Protein AF-A0A529N8X2-F1 (afdb_monomer_lite)

Structure (mmCIF, N/CA/C/O backbone):
data_AF-A0A529N8X2-F1
#
_entry.id   AF-A0A529N8X2-F1
#
loop_
_atom_site.group_PDB
_atom_site.id
_atom_site.type_symbol
_atom_site.label_atom_id
_atom_site.label_alt_id
_atom_site.label_comp_id
_atom_site.label_asym_id
_atom_site.label_entity_id
_atom_site.label_seq_id
_atom_site.pdbx_PDB_ins_code
_atom_site.Cartn_x
_atom_site.Cartn_y
_atom_site.Cartn_z
_atom_site.occupancy
_atom_site.B_iso_or_equiv
_atom_site.auth_seq_id
_atom_site.auth_comp_id
_atom_site.auth_asym_id
_atom_site.auth_atom_id
_atom_site.pdbx_PDB_model_num
ATOM 1 N N . ILE A 1 1 ? -10.290 38.929 -10.653 1.00 50.91 1 ILE A N 1
ATOM 2 C CA . ILE A 1 1 ? -9.602 38.738 -11.961 1.00 50.91 1 ILE A CA 1
ATOM 3 C C . ILE A 1 1 ? -10.329 37.728 -12.884 1.00 50.91 1 ILE A C 1
ATOM 5 O O . ILE A 1 1 ? -10.121 37.755 -14.084 1.00 50.91 1 ILE A O 1
ATOM 9 N N . ARG A 1 2 ? -11.272 36.905 -12.386 1.00 50.19 2 ARG A N 1
ATOM 10 C CA . ARG A 1 2 ? -12.054 35.897 -13.149 1.00 50.19 2 ARG A CA 1
ATOM 11 C C . ARG A 1 2 ? -13.140 36.422 -14.122 1.00 50.19 2 ARG A C 1
ATOM 13 O O . ARG A 1 2 ? -14.007 35.656 -14.517 1.00 50.19 2 ARG A O 1
ATOM 20 N N . ALA A 1 3 ? -13.129 37.699 -14.506 1.00 54.66 3 ALA A N 1
ATOM 21 C CA . ALA A 1 3 ? -14.226 38.315 -15.269 1.00 54.66 3 ALA A CA 1
ATOM 22 C C . ALA A 1 3 ? -13.751 39.069 -16.523 1.00 54.66 3 ALA A C 1
ATOM 24 O O . ALA A 1 3 ? -14.227 40.167 -16.797 1.00 54.66 3 ALA A O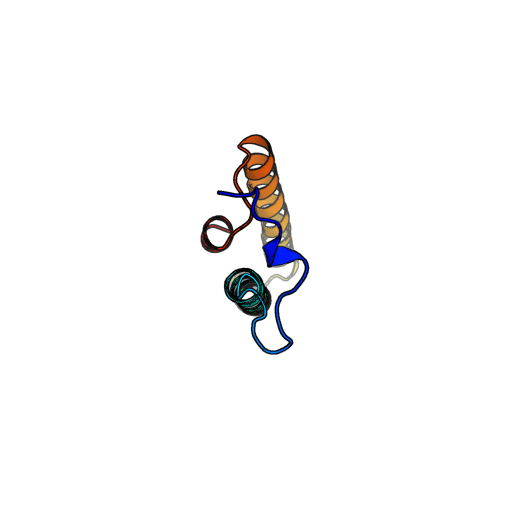 1
ATOM 25 N N . LEU A 1 4 ? -12.801 38.507 -17.280 1.00 55.00 4 LEU A N 1
ATOM 26 C CA . LEU A 1 4 ? -12.391 39.083 -18.562 1.00 55.00 4 LEU A CA 1
ATOM 27 C C . LEU A 1 4 ? -12.824 38.172 -19.730 1.00 55.00 4 LEU A C 1
ATOM 29 O O . LEU A 1 4 ? -12.413 37.012 -19.774 1.00 55.00 4 LEU A O 1
ATOM 33 N N . PRO A 1 5 ? -13.621 38.680 -20.693 1.00 54.47 5 PRO A N 1
ATOM 34 C CA . PRO A 1 5 ? -14.206 37.925 -21.814 1.00 54.47 5 PRO A CA 1
ATOM 35 C C . PRO A 1 5 ? -13.189 37.378 -22.840 1.00 54.47 5 PRO A C 1
ATOM 37 O O . PRO A 1 5 ? -13.582 36.771 -23.832 1.00 54.47 5 PRO A O 1
ATOM 40 N N . ILE A 1 6 ? -11.886 37.536 -22.585 1.00 47.78 6 ILE A N 1
ATOM 41 C CA . ILE A 1 6 ? -10.776 37.072 -23.432 1.00 47.78 6 ILE A CA 1
ATOM 42 C C . ILE A 1 6 ? -10.546 35.552 -23.345 1.00 47.78 6 ILE A C 1
ATOM 44 O O . ILE A 1 6 ? -10.000 34.969 -24.277 1.00 47.78 6 ILE A O 1
ATOM 48 N N . MET A 1 7 ? -11.044 34.863 -22.308 1.00 50.94 7 MET A N 1
ATOM 49 C CA . MET A 1 7 ? -10.979 33.390 -22.262 1.00 50.94 7 MET A CA 1
ATOM 50 C C . MET A 1 7 ? -11.931 32.685 -23.243 1.00 50.94 7 MET A C 1
ATOM 52 O O . MET A 1 7 ? -11.899 31.463 -23.359 1.00 50.94 7 MET A O 1
ATOM 56 N N . ARG A 1 8 ? -12.793 33.421 -23.958 1.00 51.88 8 ARG A N 1
ATOM 57 C CA . ARG A 1 8 ? -13.676 32.826 -24.974 1.00 51.88 8 ARG A CA 1
ATOM 58 C C . ARG A 1 8 ? -12.985 32.641 -26.328 1.00 51.88 8 ARG A C 1
ATOM 60 O O . ARG A 1 8 ? -13.515 31.950 -27.189 1.00 51.88 8 ARG A O 1
ATOM 67 N N . SER A 1 9 ? -11.800 33.224 -26.496 1.00 54.69 9 SER A N 1
ATOM 68 C CA . SER A 1 9 ? -10.990 33.135 -27.708 1.00 54.69 9 SER A CA 1
ATOM 69 C C . SER A 1 9 ? -9.509 33.031 -27.337 1.00 54.69 9 SER A C 1
ATOM 71 O O . SER A 1 9 ? -8.751 33.985 -27.512 1.00 54.69 9 SER A O 1
ATOM 73 N N . LEU A 1 10 ? -9.089 31.879 -26.802 1.00 50.97 10 LEU A N 1
ATOM 74 C CA . LEU A 1 10 ? -7.666 31.545 -26.777 1.00 50.97 10 LEU A CA 1
ATOM 75 C C . LEU A 1 10 ? -7.267 31.033 -28.175 1.00 50.97 10 LEU A C 1
ATOM 77 O O . LEU A 1 10 ? -7.856 30.056 -28.642 1.00 50.97 10 LEU A O 1
ATOM 81 N N . PRO A 1 11 ? -6.312 31.681 -28.871 1.00 55.09 11 PRO A N 1
ATOM 82 C CA . PRO A 1 11 ? -5.786 31.178 -30.134 1.00 55.09 11 PRO A CA 1
ATOM 83 C C . PRO A 1 11 ? -5.104 29.817 -29.926 1.00 55.09 11 PRO A C 1
ATOM 85 O O . PRO A 1 11 ? -4.573 29.541 -28.849 1.00 55.09 11 PRO A O 1
ATOM 88 N N . ALA A 1 12 ? -5.132 28.981 -30.971 1.00 49.97 12 ALA A N 1
ATOM 89 C CA . ALA A 1 12 ? -4.869 27.531 -31.001 1.00 49.97 12 ALA A CA 1
ATOM 90 C C . ALA A 1 12 ? -3.446 27.054 -30.611 1.00 49.97 12 ALA A C 1
ATOM 92 O O . ALA A 1 12 ? -2.997 26.004 -31.059 1.00 49.97 12 ALA A O 1
ATOM 93 N N . GLY A 1 13 ? -2.724 27.812 -29.788 1.00 53.34 13 GLY A N 1
ATOM 94 C CA . GLY A 1 13 ? -1.391 27.475 -29.290 1.00 53.34 13 GLY A CA 1
ATOM 95 C C . GLY A 1 13 ? -1.195 27.688 -27.790 1.00 53.34 13 GLY A C 1
ATOM 96 O O . GLY A 1 13 ? -0.130 27.354 -27.282 1.00 53.34 13 GLY A O 1
ATOM 97 N N . VAL A 1 14 ? -2.187 28.215 -27.061 1.00 52.84 14 VAL A N 1
ATOM 98 C CA . VAL A 1 14 ? -2.084 28.413 -25.606 1.00 52.84 14 VAL A CA 1
ATOM 99 C C . VAL A 1 14 ? -3.167 27.600 -24.914 1.00 52.84 14 VAL A C 1
ATOM 101 O O . VAL A 1 14 ? -4.264 28.073 -24.632 1.00 52.84 14 VAL A O 1
ATOM 104 N N . HIS A 1 15 ? -2.841 26.337 -24.658 1.00 49.56 15 HIS A N 1
ATOM 105 C CA . HIS A 1 15 ? -3.551 25.541 -23.672 1.00 49.56 15 HIS A CA 1
ATOM 106 C C . HIS A 1 15 ? -3.095 25.989 -22.286 1.00 49.56 15 HIS A C 1
ATOM 108 O O . HIS A 1 15 ? -1.901 25.999 -21.991 1.00 49.56 15 HIS A O 1
ATOM 114 N N . GLU A 1 16 ? -4.047 26.358 -21.435 1.00 50.50 16 GLU A N 1
ATOM 115 C CA . GLU A 1 16 ? -3.806 26.588 -20.016 1.00 50.50 16 GLU A CA 1
ATOM 116 C C . GLU A 1 16 ? -3.103 25.344 -19.443 1.00 50.50 16 GLU A C 1
ATOM 118 O O . GLU A 1 16 ? -3.667 24.248 -19.397 1.00 50.50 16 GLU A O 1
ATOM 123 N N . LEU A 1 17 ? -1.842 25.497 -19.035 1.00 51.41 17 LEU A N 1
ATOM 124 C CA . LEU A 1 17 ? -0.994 24.451 -18.452 1.00 51.41 17 LEU A CA 1
ATOM 125 C C . LEU A 1 17 ? -1.463 24.017 -17.046 1.00 51.41 17 LEU A C 1
ATOM 127 O O . LEU A 1 17 ? -0.687 23.469 -16.274 1.00 51.41 17 LEU A O 1
ATOM 131 N N . ALA A 1 18 ? -2.755 24.149 -16.732 1.00 50.81 18 ALA A N 1
ATOM 132 C CA . ALA A 1 18 ? -3.406 23.551 -15.563 1.00 50.81 18 ALA A CA 1
ATOM 133 C C . ALA A 1 18 ? -3.438 22.003 -15.612 1.00 50.81 18 ALA A C 1
ATOM 135 O O . ALA A 1 18 ? -4.017 21.351 -14.747 1.00 50.81 18 ALA A O 1
ATOM 136 N N . ARG A 1 19 ? -2.835 21.399 -16.646 1.00 55.34 19 ARG A N 1
ATOM 137 C CA . ARG A 1 19 ? -2.815 19.956 -16.909 1.00 55.34 19 ARG A CA 1
ATOM 138 C C . ARG A 1 19 ? -1.523 19.256 -16.464 1.00 55.34 19 ARG A C 1
ATOM 140 O O . ARG A 1 19 ? -1.511 18.033 -16.426 1.00 55.34 19 ARG A O 1
ATOM 147 N N . GLY A 1 20 ? -0.470 19.995 -16.101 1.00 58.81 20 GLY A N 1
ATOM 148 C CA . GLY A 1 20 ? 0.813 19.412 -15.679 1.00 58.81 20 GLY A CA 1
ATOM 149 C C . GLY A 1 20 ? 0.793 18.811 -14.269 1.00 58.81 20 GLY A C 1
ATOM 150 O O . GLY A 1 20 ? 1.212 17.671 -14.085 1.00 58.81 20 GLY A O 1
ATOM 151 N N . ASP A 1 21 ? 0.261 19.539 -13.284 1.00 64.56 21 ASP A N 1
ATOM 152 C CA . ASP A 1 21 ? 0.305 19.111 -11.876 1.00 64.56 21 ASP A CA 1
ATOM 153 C C . ASP A 1 2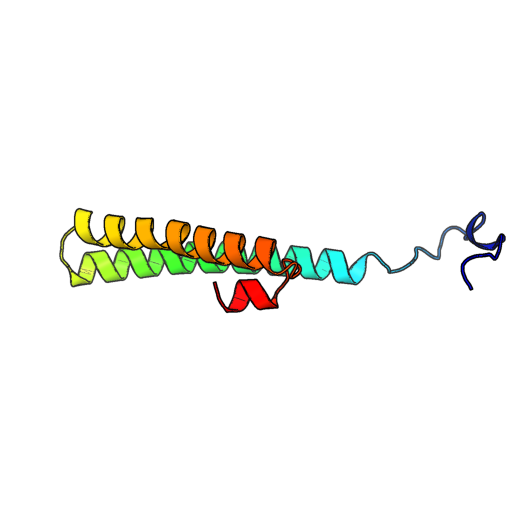1 ? -0.594 17.902 -11.595 1.00 64.56 21 ASP A C 1
ATOM 155 O O . ASP A 1 21 ? -0.181 16.960 -10.920 1.00 64.56 21 ASP A O 1
ATOM 159 N N . ALA A 1 22 ? -1.798 17.876 -12.174 1.00 69.62 22 ALA A N 1
ATOM 160 C CA . ALA A 1 22 ? -2.703 16.734 -12.054 1.00 69.62 22 ALA A CA 1
ATOM 161 C C . ALA A 1 22 ? -2.156 15.481 -12.766 1.00 69.62 22 ALA A C 1
ATOM 163 O O . ALA A 1 22 ? -2.255 14.379 -12.229 1.00 69.62 22 ALA A O 1
ATOM 164 N N . ALA A 1 23 ? -1.535 15.646 -13.941 1.00 71.50 23 ALA A N 1
ATOM 165 C CA . ALA A 1 23 ? -0.926 14.538 -14.678 1.00 71.50 23 ALA A CA 1
ATOM 166 C C . ALA A 1 23 ? 0.294 13.966 -13.942 1.00 71.50 23 ALA A C 1
ATOM 168 O O . ALA A 1 23 ? 0.397 12.753 -13.776 1.00 71.50 23 ALA A O 1
ATOM 169 N N . ARG A 1 24 ? 1.174 14.833 -13.423 1.00 76.19 24 ARG A N 1
ATOM 170 C CA . ARG A 1 24 ? 2.334 14.421 -12.619 1.00 76.19 24 ARG A CA 1
ATOM 171 C C . ARG A 1 24 ? 1.897 13.712 -11.339 1.00 76.19 24 ARG A C 1
ATOM 173 O O . ARG A 1 24 ? 2.478 12.699 -10.971 1.00 76.19 24 ARG A O 1
ATOM 180 N N . MET A 1 25 ? 0.850 14.201 -10.676 1.00 76.44 25 MET A N 1
ATOM 181 C CA . MET A 1 25 ? 0.281 13.540 -9.503 1.00 76.44 25 MET A CA 1
ATOM 182 C C . MET A 1 25 ? -0.227 12.131 -9.848 1.00 76.44 25 MET A C 1
ATOM 184 O O . MET A 1 25 ? 0.103 11.182 -9.142 1.00 76.44 25 MET A O 1
ATOM 188 N N . GLN A 1 26 ? -0.950 11.965 -10.958 1.00 80.94 26 GLN A N 1
ATOM 189 C CA . GLN A 1 26 ? -1.440 10.658 -11.413 1.00 80.94 26 GLN A CA 1
ATOM 190 C C . GLN A 1 26 ? -0.311 9.681 -11.789 1.00 80.94 26 GLN A C 1
ATOM 192 O O . GLN A 1 26 ? -0.393 8.488 -11.482 1.00 80.94 26 GLN A O 1
ATOM 197 N N . GLU A 1 27 ? 0.751 10.176 -12.418 1.00 84.25 27 GLU A N 1
ATOM 198 C CA . GLU A 1 27 ? 1.937 9.384 -12.753 1.00 84.25 27 GLU A CA 1
ATOM 199 C C . GLU A 1 27 ? 2.637 8.867 -11.486 1.00 84.25 27 GLU A C 1
ATOM 201 O O . GLU A 1 27 ? 2.926 7.674 -11.375 1.00 84.25 27 GLU A O 1
ATOM 206 N N . LEU A 1 28 ? 2.796 9.731 -10.477 1.00 85.94 28 LEU A N 1
ATOM 207 C CA . LEU A 1 28 ? 3.326 9.349 -9.167 1.00 85.94 28 LEU A CA 1
ATOM 208 C C . LEU A 1 28 ? 2.428 8.322 -8.468 1.00 85.94 28 LEU A C 1
ATOM 210 O O . LEU A 1 28 ? 2.934 7.296 -8.024 1.00 85.94 28 LEU A O 1
ATOM 214 N N . PHE A 1 29 ? 1.108 8.544 -8.409 1.00 84.38 29 PHE A N 1
ATOM 215 C CA . PHE A 1 29 ? 0.156 7.576 -7.839 1.00 84.38 29 PHE A CA 1
ATOM 216 C C . PHE A 1 29 ? 0.305 6.189 -8.469 1.00 84.38 29 PHE A C 1
ATOM 218 O O . PHE A 1 29 ? 0.309 5.184 -7.760 1.00 84.38 29 PHE A O 1
ATOM 225 N N . THR A 1 30 ? 0.458 6.137 -9.794 1.00 86.19 30 THR A N 1
ATOM 226 C CA . THR A 1 30 ? 0.631 4.878 -10.528 1.00 86.19 30 THR A CA 1
ATOM 227 C C . THR A 1 30 ? 1.957 4.202 -10.166 1.00 86.19 30 THR A C 1
ATOM 229 O O . THR A 1 30 ? 1.977 2.999 -9.911 1.00 86.19 30 THR A O 1
ATOM 232 N N . GLY A 1 31 ? 3.053 4.964 -10.073 1.00 88.88 31 GLY A N 1
ATOM 233 C CA . GLY A 1 31 ? 4.357 4.450 -9.635 1.00 88.88 31 GLY A CA 1
ATOM 234 C C . GLY A 1 31 ? 4.379 3.976 -8.176 1.00 88.88 31 GLY A C 1
ATOM 235 O O . GLY A 1 31 ? 4.989 2.957 -7.859 1.00 88.88 31 GLY A O 1
ATOM 236 N N . PHE A 1 32 ? 3.675 4.662 -7.276 1.00 87.94 32 PHE A N 1
ATOM 237 C CA . PHE A 1 32 ? 3.525 4.211 -5.891 1.00 87.94 32 PHE A CA 1
ATOM 238 C C . PHE A 1 32 ? 2.672 2.946 -5.797 1.00 87.94 32 PHE A C 1
ATOM 240 O O . PHE A 1 32 ? 3.028 2.036 -5.055 1.00 87.94 32 PHE A O 1
ATOM 247 N N . ALA A 1 33 ? 1.591 2.839 -6.573 1.00 87.31 33 ALA A N 1
ATOM 248 C CA . ALA A 1 33 ? 0.756 1.640 -6.586 1.00 87.31 33 ALA A CA 1
ATOM 249 C C . ALA A 1 33 ? 1.550 0.393 -7.016 1.00 87.31 33 ALA A C 1
ATOM 251 O O . ALA A 1 33 ? 1.427 -0.665 -6.394 1.00 87.31 33 ALA A O 1
ATOM 252 N N . THR A 1 34 ? 2.407 0.516 -8.035 1.00 92.44 34 THR A N 1
ATOM 253 C CA . THR A 1 34 ? 3.284 -0.587 -8.460 1.00 92.44 34 THR A CA 1
ATOM 254 C C . THR A 1 34 ? 4.357 -0.902 -7.415 1.00 92.44 34 THR A C 1
ATOM 256 O O . THR A 1 34 ? 4.614 -2.078 -7.149 1.00 92.44 34 THR A O 1
ATOM 259 N N . ALA A 1 35 ? 4.934 0.114 -6.767 1.00 91.88 35 ALA A N 1
ATOM 260 C CA . ALA A 1 35 ? 5.899 -0.069 -5.683 1.00 91.88 35 ALA A CA 1
ATOM 261 C C . ALA A 1 35 ? 5.285 -0.769 -4.457 1.00 91.88 35 ALA A C 1
ATOM 263 O O . ALA A 1 35 ? 5.884 -1.706 -3.930 1.00 91.88 35 ALA A O 1
ATOM 264 N N . ILE A 1 36 ? 4.077 -0.377 -4.040 1.00 90.38 36 ILE A N 1
ATOM 265 C CA . ILE A 1 36 ? 3.333 -1.023 -2.949 1.00 90.38 36 ILE A CA 1
ATOM 266 C C . ILE A 1 36 ? 3.061 -2.488 -3.295 1.00 90.38 36 ILE A C 1
ATOM 268 O O . ILE A 1 36 ? 3.306 -3.361 -2.467 1.00 90.38 36 ILE A O 1
ATOM 272 N N . ALA A 1 37 ? 2.620 -2.787 -4.521 1.00 92.12 37 ALA A N 1
ATOM 273 C CA . ALA A 1 37 ? 2.386 -4.165 -4.952 1.00 92.12 37 ALA A CA 1
ATOM 274 C C . ALA A 1 37 ? 3.666 -5.021 -4.883 1.00 92.12 37 ALA A C 1
ATOM 276 O O . ALA A 1 37 ? 3.638 -6.143 -4.373 1.00 92.12 37 ALA A O 1
ATOM 277 N N . ALA A 1 38 ? 4.801 -4.479 -5.336 1.00 95.25 38 ALA A N 1
ATOM 278 C CA . ALA A 1 38 ? 6.096 -5.150 -5.230 1.00 95.25 38 ALA A CA 1
ATOM 279 C C . ALA A 1 38 ? 6.539 -5.331 -3.766 1.00 95.25 38 ALA A C 1
ATOM 281 O O . ALA A 1 38 ? 7.008 -6.406 -3.390 1.00 95.25 38 ALA A O 1
ATOM 282 N N . GLY A 1 39 ? 6.347 -4.315 -2.921 1.00 93.06 39 GLY A N 1
ATOM 283 C CA . GLY A 1 39 ? 6.652 -4.368 -1.490 1.00 93.06 39 GLY A CA 1
ATOM 284 C C . GLY A 1 39 ? 5.814 -5.410 -0.748 1.00 93.06 39 GLY A C 1
ATOM 285 O O . GLY A 1 39 ? 6.359 -6.207 0.012 1.00 93.06 39 GLY A O 1
ATOM 286 N N . ILE A 1 40 ? 4.511 -5.473 -1.028 1.00 92.12 40 ILE A N 1
ATOM 287 C CA . ILE A 1 40 ? 3.590 -6.488 -0.501 1.00 92.12 40 ILE A CA 1
ATOM 288 C C . ILE A 1 40 ? 4.061 -7.896 -0.878 1.00 92.12 40 ILE A C 1
ATOM 290 O O . ILE A 1 40 ? 4.082 -8.785 -0.023 1.00 92.12 40 ILE A O 1
ATOM 294 N N . LEU A 1 41 ? 4.485 -8.100 -2.128 1.00 94.12 41 LEU A N 1
ATOM 295 C CA . LEU A 1 41 ? 5.011 -9.384 -2.590 1.00 94.12 41 LEU A CA 1
ATOM 296 C C . LEU A 1 41 ? 6.293 -9.776 -1.836 1.00 94.12 41 LEU A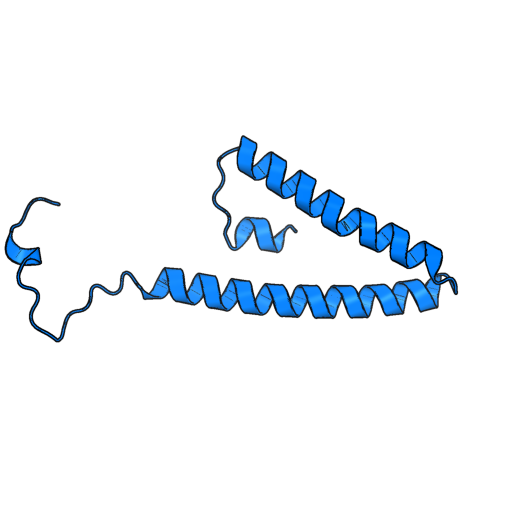 C 1
ATOM 298 O O . LEU A 1 41 ? 6.399 -10.896 -1.335 1.00 94.12 41 LEU A O 1
ATOM 302 N N . LEU A 1 42 ? 7.248 -8.851 -1.709 1.00 94.88 42 LEU A N 1
ATOM 303 C CA . LEU A 1 42 ? 8.499 -9.076 -0.973 1.00 94.88 42 LEU A CA 1
ATOM 304 C C . LEU A 1 42 ? 8.254 -9.341 0.518 1.00 94.88 42 LEU A C 1
ATOM 306 O O . LEU A 1 42 ? 8.874 -10.233 1.105 1.00 94.88 42 LEU A O 1
ATOM 310 N N . MET A 1 43 ? 7.325 -8.605 1.129 1.00 92.75 43 MET A N 1
ATOM 311 C CA . MET A 1 43 ? 6.927 -8.804 2.518 1.00 92.75 43 MET A CA 1
ATOM 312 C C . MET A 1 43 ? 6.286 -10.181 2.706 1.00 92.75 43 MET A C 1
ATOM 314 O O . MET A 1 43 ? 6.664 -10.894 3.632 1.00 92.75 43 MET A O 1
ATOM 318 N N . TYR A 1 44 ? 5.379 -10.594 1.814 1.00 92.06 44 TYR A N 1
ATOM 319 C CA . TYR A 1 44 ? 4.772 -11.925 1.861 1.00 92.06 44 TYR A CA 1
ATOM 320 C C . TYR A 1 44 ? 5.832 -13.026 1.848 1.00 92.06 44 TYR A C 1
ATOM 322 O O . TYR A 1 44 ? 5.824 -13.890 2.723 1.00 92.06 44 TYR A O 1
ATOM 330 N N . LEU A 1 45 ? 6.781 -12.961 0.909 1.00 92.69 45 LEU A N 1
ATOM 331 C CA . LEU A 1 45 ? 7.872 -13.932 0.824 1.00 92.69 45 LEU A CA 1
ATOM 332 C C . LEU A 1 45 ? 8.701 -13.951 2.114 1.00 92.69 45 LEU A C 1
ATOM 334 O O . LEU A 1 45 ? 8.942 -15.018 2.673 1.00 92.69 45 LEU A O 1
ATOM 338 N N . THR A 1 46 ? 9.069 -12.781 2.634 1.00 94.31 46 THR A N 1
ATOM 339 C CA . THR A 1 46 ? 9.846 -12.663 3.878 1.00 94.31 46 THR A CA 1
ATOM 340 C C . THR A 1 46 ? 9.103 -13.274 5.071 1.00 94.31 46 THR A C 1
ATOM 342 O O . THR A 1 46 ? 9.690 -14.026 5.847 1.00 94.31 46 THR A O 1
ATOM 345 N N . LEU A 1 47 ? 7.799 -13.011 5.200 1.00 92.19 47 LEU A N 1
ATOM 346 C CA . LEU A 1 47 ? 6.959 -13.554 6.270 1.00 92.19 47 LEU A CA 1
ATOM 347 C C . LEU A 1 47 ? 6.780 -15.073 6.150 1.00 92.19 47 LEU A C 1
ATOM 349 O O . LEU A 1 47 ? 6.821 -15.774 7.162 1.00 92.19 47 LEU A O 1
ATOM 353 N N . VAL A 1 48 ? 6.609 -15.594 4.932 1.00 90.50 48 VAL A N 1
ATOM 354 C CA . VAL A 1 48 ? 6.529 -17.041 4.673 1.00 90.50 48 VAL A CA 1
ATOM 355 C C . VAL A 1 48 ? 7.840 -17.728 5.059 1.00 90.50 48 VAL A C 1
ATOM 357 O O . VAL A 1 48 ? 7.808 -18.776 5.707 1.00 90.50 48 VAL A O 1
ATOM 360 N N . LEU A 1 49 ? 8.985 -17.130 4.716 1.00 92.31 49 LEU A N 1
ATOM 361 C CA . LEU A 1 49 ? 10.305 -17.641 5.096 1.00 92.31 49 LEU A CA 1
ATOM 362 C C . LEU A 1 49 ? 10.513 -17.606 6.619 1.00 92.31 49 LEU A C 1
ATOM 364 O O . LEU A 1 49 ? 11.047 -18.563 7.177 1.00 92.31 49 LEU A O 1
ATOM 368 N N . LEU A 1 50 ? 10.065 -16.539 7.287 1.00 91.31 50 LEU A N 1
ATOM 369 C CA . LEU A 1 50 ? 10.230 -16.351 8.730 1.00 91.31 50 LEU A CA 1
ATOM 370 C C . LEU A 1 50 ? 9.383 -17.327 9.557 1.00 91.31 50 LEU A C 1
ATOM 372 O O . LEU A 1 50 ? 9.890 -17.957 10.482 1.00 91.31 50 LEU A O 1
ATOM 376 N N . PHE A 1 51 ? 8.093 -17.451 9.238 1.00 87.56 51 PHE A N 1
ATOM 377 C CA . PHE A 1 51 ? 7.159 -18.257 10.031 1.00 87.56 51 PHE A CA 1
ATOM 378 C C . PHE A 1 51 ? 7.049 -19.705 9.561 1.00 87.56 51 PHE A C 1
ATOM 380 O O . PHE A 1 51 ? 6.436 -20.526 10.246 1.00 87.56 51 PHE A O 1
ATOM 387 N N . ARG A 1 52 ? 7.612 -20.031 8.389 1.00 84.44 52 ARG A N 1
ATOM 388 C CA . ARG A 1 52 ? 7.526 -21.361 7.766 1.00 84.44 52 ARG A CA 1
ATOM 389 C C . ARG A 1 52 ? 6.080 -21.881 7.675 1.00 84.44 52 ARG A C 1
ATOM 391 O O . ARG A 1 52 ? 5.831 -23.085 7.699 1.00 84.44 52 ARG A O 1
ATOM 398 N N . SER A 1 53 ? 5.132 -20.949 7.605 1.00 84.81 53 SER A N 1
ATOM 399 C CA . SER A 1 53 ? 3.685 -21.140 7.644 1.00 84.81 53 SER A CA 1
ATOM 400 C C . SER A 1 53 ? 3.058 -20.180 6.645 1.00 84.81 53 SER A C 1
ATOM 402 O O . SER A 1 53 ? 3.457 -19.022 6.572 1.00 84.81 53 SER A O 1
ATOM 404 N N . PHE A 1 54 ? 2.078 -20.651 5.873 1.00 82.06 54 PHE A N 1
ATOM 405 C CA . PHE A 1 54 ? 1.409 -19.849 4.842 1.00 82.06 54 PHE A CA 1
ATOM 406 C C . PHE A 1 54 ? 0.189 -19.089 5.369 1.00 82.06 54 PHE A C 1
ATOM 408 O O . PHE A 1 54 ? -0.179 -18.062 4.809 1.00 82.06 54 PHE A O 1
ATOM 415 N N . VAL A 1 55 ? -0.425 -19.558 6.459 1.00 89.56 55 VAL A N 1
ATOM 416 C CA . VAL A 1 55 ? -1.657 -18.962 7.004 1.00 89.56 55 VAL A CA 1
ATOM 417 C C . VAL A 1 55 ? -1.350 -17.680 7.780 1.00 89.56 55 VAL A C 1
ATOM 419 O O . VAL A 1 55 ? -2.051 -16.683 7.644 1.00 89.56 55 VAL A O 1
ATOM 422 N N . GLN A 1 56 ? -0.265 -17.678 8.557 1.00 87.88 56 GLN A N 1
ATOM 423 C CA . GLN A 1 56 ? 0.108 -16.552 9.416 1.00 87.88 56 GLN A CA 1
ATOM 424 C C . GLN A 1 56 ? 0.479 -15.275 8.625 1.00 87.88 56 GLN A C 1
ATOM 426 O O . GLN A 1 56 ? -0.038 -14.210 8.966 1.00 87.88 56 GLN A O 1
ATOM 431 N N . PRO A 1 57 ? 1.274 -15.347 7.535 1.00 89.12 57 PRO A N 1
ATOM 432 C CA . PRO A 1 57 ? 1.557 -14.201 6.667 1.00 89.12 57 PRO A CA 1
ATOM 433 C C . PRO A 1 57 ? 0.308 -13.596 6.028 1.00 89.12 57 PRO A C 1
ATOM 435 O O . PRO A 1 57 ? 0.195 -12.375 5.944 1.00 89.12 57 PRO A O 1
ATOM 438 N N . VAL A 1 58 ? -0.643 -14.433 5.598 1.00 89.75 58 VAL A N 1
ATOM 439 C CA . VAL A 1 58 ? -1.888 -13.966 4.966 1.00 89.75 58 VAL A CA 1
ATOM 440 C C . VAL A 1 58 ? -2.731 -13.172 5.960 1.00 89.75 58 VAL A C 1
ATOM 442 O O . VAL A 1 58 ? -3.224 -12.104 5.612 1.00 89.75 58 VAL A O 1
ATOM 445 N N . THR A 1 59 ? -2.841 -13.621 7.211 1.00 91.81 59 THR A N 1
ATOM 446 C CA . THR A 1 59 ? -3.567 -12.877 8.254 1.00 91.81 59 THR A CA 1
ATOM 447 C C . THR A 1 59 ? -2.971 -11.487 8.495 1.00 91.81 59 THR A C 1
ATOM 449 O O . THR A 1 59 ? -3.715 -10.515 8.616 1.00 91.81 59 THR A O 1
ATOM 452 N N . ILE A 1 60 ? -1.638 -11.368 8.510 1.00 90.94 60 ILE A N 1
ATOM 453 C CA . ILE A 1 60 ? -0.946 -10.073 8.647 1.00 90.94 60 ILE A CA 1
ATOM 454 C C . ILE A 1 60 ? -1.223 -9.187 7.424 1.00 90.94 60 ILE A C 1
ATOM 456 O O . ILE A 1 60 ? -1.527 -8.005 7.566 1.00 90.94 60 ILE A O 1
ATOM 460 N N . LEU A 1 61 ? -1.192 -9.763 6.221 1.00 91.75 61 LEU A N 1
ATOM 461 C CA . LEU A 1 61 ? -1.518 -9.053 4.983 1.00 91.75 61 LEU A CA 1
ATOM 462 C C . LEU A 1 61 ? -2.964 -8.574 4.915 1.00 91.75 61 LEU A C 1
ATOM 464 O O . LEU A 1 61 ? -3.198 -7.542 4.306 1.00 91.75 61 LEU A O 1
ATOM 468 N N . VAL A 1 62 ? -3.916 -9.270 5.540 1.00 92.06 62 VAL A N 1
ATOM 469 C CA . VAL A 1 62 ? -5.320 -8.830 5.641 1.00 92.06 62 VAL A CA 1
ATOM 470 C C . VAL A 1 62 ? -5.480 -7.653 6.611 1.00 92.06 62 VAL A C 1
ATOM 472 O O . VAL A 1 62 ? -6.355 -6.809 6.414 1.00 92.06 62 VAL A O 1
ATOM 475 N N . ALA A 1 63 ? -4.614 -7.532 7.620 1.00 92.50 63 ALA A N 1
ATOM 476 C CA . ALA A 1 63 ? -4.604 -6.362 8.500 1.00 92.50 63 ALA A CA 1
ATOM 477 C C . ALA A 1 63 ? -4.150 -5.080 7.772 1.00 92.50 63 ALA A C 1
ATOM 479 O O . ALA A 1 63 ? -4.574 -3.986 8.141 1.00 92.50 63 ALA A O 1
ATOM 480 N N . LEU A 1 64 ? -3.342 -5.205 6.712 1.00 90.88 64 LEU A N 1
ATOM 481 C CA . LEU A 1 64 ? -2.841 -4.079 5.918 1.00 90.88 64 LEU A CA 1
ATOM 482 C C . LEU A 1 64 ? -3.967 -3.279 5.223 1.00 90.88 64 LEU A C 1
ATOM 484 O O . LEU A 1 64 ? -4.088 -2.091 5.516 1.00 90.88 64 LEU A O 1
ATOM 488 N N . PRO A 1 65 ? -4.851 -3.859 4.380 1.00 89.75 65 PRO A N 1
ATOM 489 C CA . PRO A 1 65 ? -5.961 -3.118 3.784 1.00 89.75 65 PRO A CA 1
ATOM 490 C C . PRO A 1 65 ? -6.955 -2.611 4.834 1.00 89.75 65 PRO A C 1
ATOM 492 O O . PRO A 1 65 ? -7.560 -1.562 4.627 1.00 89.75 65 PRO A O 1
ATOM 495 N N . LEU A 1 66 ? -7.102 -3.298 5.975 1.00 93.12 66 LEU A N 1
ATOM 496 C CA . LEU A 1 66 ? -7.911 -2.802 7.092 1.00 93.12 66 LEU A CA 1
ATOM 497 C C . LEU A 1 66 ? -7.309 -1.518 7.696 1.00 93.12 66 LEU A C 1
ATOM 499 O O . LEU A 1 66 ? -8.041 -0.567 7.967 1.00 93.12 66 LEU A O 1
ATOM 503 N N . SER A 1 67 ? -5.983 -1.463 7.856 1.00 90.25 67 SER A N 1
ATOM 504 C CA . SER A 1 67 ? -5.254 -0.277 8.326 1.00 90.25 67 SER A CA 1
ATOM 505 C C . SER A 1 67 ? -5.355 0.884 7.335 1.00 90.25 67 SER A C 1
ATOM 507 O O . SER A 1 67 ? -5.721 1.991 7.735 1.00 90.25 67 SER A O 1
ATOM 509 N N . VAL A 1 68 ? -5.144 0.612 6.042 1.00 88.31 68 VAL A N 1
ATOM 510 C CA . VAL A 1 68 ? -5.334 1.596 4.965 1.00 88.31 68 VAL A CA 1
ATOM 511 C C . VAL A 1 68 ? -6.773 2.120 4.975 1.00 88.31 68 VAL A C 1
ATOM 513 O O . VAL A 1 68 ? -6.989 3.328 4.938 1.00 88.31 68 VAL A O 1
ATOM 516 N N . GLY A 1 69 ? -7.768 1.237 5.098 1.00 90.00 69 GLY A N 1
ATOM 517 C CA . GLY A 1 69 ? -9.178 1.616 5.191 1.00 90.00 69 GLY A CA 1
ATOM 518 C C . GLY A 1 69 ? -9.482 2.521 6.389 1.00 90.00 69 GLY A C 1
ATOM 519 O O . GLY A 1 69 ? -10.190 3.517 6.238 1.00 90.00 69 GLY A O 1
ATOM 520 N N . GLY A 1 70 ? -8.906 2.235 7.559 1.00 89.44 70 GLY A N 1
ATOM 521 C CA . GLY A 1 70 ? -9.029 3.089 8.745 1.00 89.44 70 GLY A CA 1
ATOM 522 C C . GLY A 1 70 ? -8.382 4.466 8.560 1.00 89.44 70 GLY A C 1
ATOM 523 O O . GLY A 1 70 ? -8.988 5.485 8.895 1.00 89.44 70 GLY A O 1
ATOM 524 N N . ALA A 1 71 ? -7.188 4.511 7.966 1.00 86.81 71 ALA A N 1
ATOM 525 C CA . ALA A 1 71 ? -6.481 5.756 7.671 1.00 86.81 71 ALA A CA 1
ATOM 526 C C . ALA A 1 71 ? -7.236 6.619 6.646 1.00 86.81 71 ALA A C 1
ATOM 528 O O . ALA A 1 71 ? -7.434 7.814 6.872 1.00 86.81 71 ALA A O 1
ATOM 529 N N . LEU A 1 72 ? -7.730 6.014 5.560 1.00 85.69 72 LEU A N 1
ATOM 530 C CA . LEU A 1 72 ? -8.570 6.689 4.566 1.00 85.69 72 LEU A CA 1
ATOM 531 C C . LEU A 1 72 ? -9.887 7.181 5.180 1.00 85.69 72 LEU A C 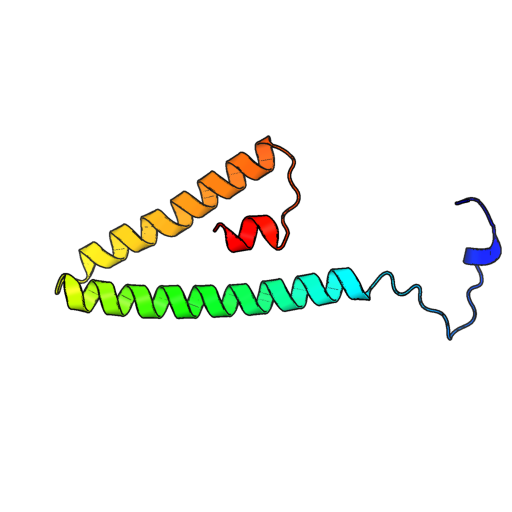1
ATOM 533 O O . LEU A 1 72 ? -10.316 8.296 4.887 1.00 85.69 72 LEU A O 1
ATOM 537 N N . GLY A 1 73 ? -10.503 6.392 6.066 1.00 87.75 73 GLY A N 1
ATOM 538 C CA . GLY A 1 73 ? -11.708 6.789 6.794 1.00 87.75 73 GLY A CA 1
ATOM 539 C C . GLY A 1 73 ? -11.489 8.035 7.658 1.00 87.75 73 GLY A C 1
ATOM 540 O O . GLY A 1 73 ? -12.271 8.983 7.583 1.00 87.75 73 GLY A O 1
ATOM 541 N N . LEU A 1 74 ? -10.392 8.082 8.421 1.00 86.31 74 LEU A N 1
ATOM 542 C CA . LEU A 1 74 ? -10.020 9.251 9.231 1.00 86.31 74 LEU A CA 1
ATOM 543 C C . LEU A 1 74 ? -9.652 10.472 8.380 1.00 86.31 74 LEU A C 1
ATOM 545 O O . LEU A 1 74 ? -10.011 11.600 8.726 1.00 86.31 74 LEU A O 1
ATOM 549 N N . LEU A 1 75 ? -8.968 10.268 7.253 1.00 84.75 75 LEU A N 1
ATOM 550 C CA . LEU A 1 75 ? -8.667 11.342 6.305 1.00 84.75 75 LEU A CA 1
ATOM 551 C C . LEU A 1 75 ? -9.940 11.956 5.721 1.00 84.75 75 LEU A C 1
ATOM 553 O O . LEU A 1 75 ? -10.023 13.183 5.631 1.00 84.75 75 LEU A O 1
ATOM 557 N N . LEU A 1 76 ? -10.939 11.126 5.402 1.00 82.44 76 LEU A N 1
ATOM 558 C CA . LEU A 1 76 ? -12.238 11.581 4.909 1.00 82.44 76 LEU A CA 1
ATOM 559 C C . LEU A 1 76 ? -12.993 12.393 5.974 1.00 82.44 76 LEU A C 1
ATOM 561 O O . LEU A 1 76 ? -13.553 13.440 5.659 1.00 82.44 76 LEU A O 1
ATOM 565 N N . LEU A 1 77 ? -12.940 11.960 7.239 1.00 84.69 77 LEU A N 1
ATOM 566 C CA . LEU A 1 77 ? -13.481 12.697 8.393 1.00 84.69 77 LEU 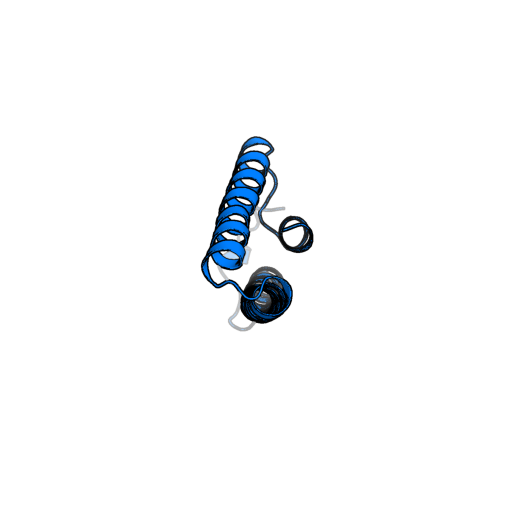A CA 1
ATOM 567 C C . LEU A 1 77 ? -12.775 14.043 8.629 1.00 84.69 77 LEU A C 1
ATOM 569 O O . LEU A 1 77 ? -13.419 15.014 9.013 1.00 84.69 77 LEU A O 1
ATOM 573 N N . THR A 1 78 ? -11.463 14.111 8.390 1.00 81.56 78 THR A N 1
ATOM 574 C CA . THR A 1 78 ? -10.646 15.321 8.613 1.00 81.56 78 THR A CA 1
ATOM 575 C C . THR A 1 78 ? -10.672 16.278 7.407 1.00 81.56 78 THR A C 1
ATOM 577 O O . THR A 1 78 ? -10.168 17.395 7.490 1.00 81.56 78 THR A O 1
ATOM 580 N N . GLY A 1 79 ? -11.261 15.871 6.276 1.00 74.00 79 GLY A N 1
ATOM 581 C CA . GLY A 1 79 ? -11.364 16.693 5.064 1.00 74.00 79 GLY A CA 1
ATOM 582 C C . GLY A 1 79 ? -10.038 16.909 4.325 1.00 74.00 79 GLY A C 1
ATOM 583 O O . GLY A 1 79 ? -9.928 17.837 3.524 1.00 74.00 79 GLY A O 1
ATOM 584 N N . ASN 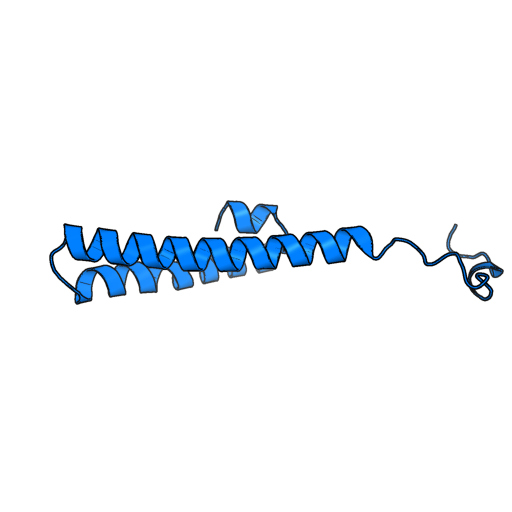A 1 80 ? -9.021 16.081 4.585 1.00 74.00 80 ASN A N 1
ATOM 585 C CA . ASN A 1 80 ? -7.725 16.194 3.916 1.00 74.00 80 ASN A CA 1
ATOM 586 C C . ASN A 1 80 ? -7.791 15.607 2.502 1.00 74.00 80 ASN A C 1
ATOM 588 O O . ASN A 1 80 ? -8.365 14.540 2.280 1.00 74.00 80 ASN A O 1
ATOM 592 N N . ALA A 1 81 ? -7.167 16.288 1.539 1.00 67.06 81 ALA A N 1
ATOM 593 C CA . ALA A 1 81 ? -7.100 15.808 0.166 1.00 67.06 81 ALA A CA 1
ATOM 594 C C . ALA A 1 81 ? -6.220 14.552 0.062 1.00 67.06 81 ALA A C 1
ATOM 596 O O . ALA A 1 81 ? -5.111 14.505 0.601 1.00 67.06 81 ALA A O 1
ATOM 597 N N . LEU A 1 82 ? -6.698 13.553 -0.686 1.00 69.62 82 LEU A N 1
ATOM 598 C CA . LEU A 1 82 ? -5.883 12.414 -1.100 1.00 69.62 82 LEU A CA 1
ATOM 599 C C . LEU A 1 82 ? -4.796 12.923 -2.051 1.00 69.62 82 LEU A C 1
ATOM 601 O O . LEU A 1 82 ? -5.064 13.300 -3.190 1.00 69.62 82 LEU A O 1
ATOM 605 N N . GLY A 1 83 ? -3.569 12.974 -1.544 1.00 74.75 83 GLY A N 1
ATOM 606 C CA . GLY A 1 83 ? -2.386 13.435 -2.257 1.00 74.75 83 GLY A CA 1
ATOM 607 C C . GLY A 1 83 ? -1.175 12.573 -1.933 1.00 74.75 83 GLY A C 1
ATOM 608 O O . GLY A 1 83 ? -1.288 11.529 -1.293 1.00 74.75 83 GLY A O 1
ATOM 609 N N . VAL A 1 84 ? 0.003 13.038 -2.337 1.00 76.31 84 VAL A N 1
ATOM 610 C CA . VAL A 1 84 ? 1.268 12.332 -2.078 1.00 76.31 84 VAL A CA 1
ATOM 611 C C . VAL A 1 84 ? 1.544 12.207 -0.569 1.00 76.31 84 VAL A C 1
ATOM 613 O O . VAL A 1 84 ? 2.098 11.211 -0.126 1.00 76.31 84 VAL A O 1
ATOM 616 N N . THR A 1 85 ? 1.105 13.171 0.247 1.00 79.31 85 THR A N 1
ATOM 617 C CA . THR A 1 85 ? 1.350 13.177 1.699 1.00 79.31 85 THR A CA 1
ATOM 618 C C . THR A 1 85 ? 0.685 12.004 2.441 1.00 79.31 85 THR A C 1
ATOM 620 O O . THR A 1 85 ? 1.412 11.276 3.112 1.00 79.31 85 THR A O 1
ATOM 623 N N . PRO A 1 86 ? -0.635 11.743 2.314 1.00 80.06 86 PRO A N 1
ATOM 624 C CA . PRO A 1 86 ? -1.235 10.520 2.847 1.00 80.06 86 PRO A CA 1
ATOM 625 C C . PRO A 1 86 ? -0.605 9.227 2.328 1.00 80.06 86 PRO A C 1
ATOM 627 O O . PRO A 1 86 ? -0.436 8.296 3.103 1.00 80.06 86 PRO A O 1
ATOM 630 N N . LEU A 1 87 ? -0.240 9.168 1.042 1.00 79.12 87 LEU A N 1
ATOM 631 C CA . LEU A 1 87 ? 0.348 7.966 0.444 1.00 79.12 87 LEU A CA 1
ATOM 632 C C . LEU A 1 87 ? 1.711 7.586 1.018 1.00 79.12 87 LEU A C 1
ATOM 634 O O . LEU A 1 87 ? 2.039 6.412 1.027 1.00 79.12 87 LEU A O 1
ATOM 638 N N . ILE A 1 88 ? 2.521 8.560 1.438 1.00 80.75 88 ILE A N 1
ATOM 639 C CA . ILE A 1 88 ? 3.837 8.284 2.034 1.00 80.75 88 ILE A CA 1
ATOM 640 C C . ILE A 1 88 ? 3.685 7.646 3.425 1.00 80.75 88 ILE A C 1
ATOM 642 O O . ILE A 1 88 ? 4.569 6.916 3.862 1.00 80.75 88 ILE A O 1
ATOM 646 N N . GLY A 1 89 ? 2.595 7.956 4.136 1.00 71.81 89 GLY A N 1
ATOM 647 C CA . GLY A 1 89 ? 2.317 7.416 5.469 1.00 71.81 89 GLY A CA 1
ATOM 648 C C . GLY A 1 89 ? 1.497 6.122 5.482 1.00 71.81 89 GLY A C 1
ATOM 649 O O . GLY A 1 89 ? 1.370 5.523 6.549 1.00 71.81 89 GLY A O 1
ATOM 650 N N . LEU A 1 90 ? 0.926 5.732 4.338 1.00 74.25 90 LEU A N 1
ATOM 651 C CA . LEU A 1 90 ? 0.221 4.463 4.120 1.00 74.25 90 LEU A CA 1
ATOM 652 C C . LEU A 1 90 ? 1.211 3.342 3.790 1.00 74.25 90 LEU A C 1
ATOM 654 O O . LEU A 1 90 ? 0.977 2.219 4.286 1.00 74.25 90 LEU A O 1
#

Secondary structure (DSSP, 8-state):
----GGGG---TT---STTHHHHHHHHHHHHHHHHHHHHHHHHHHHHHHHHS-SHHHHHHHHHHHHHHHHHHHHHHHHT---SHHHHHH-

Sequence (90 aa):
IRALPIMRSLPAGVHELARGDAARMQELFTGFATAIAAGILLMYLTLVLLFRSFVQPVTILVALPLSVGGALGLLLLTGNALGVTPLIGL

Radius of gyration: 21.18 Å; chains: 1; bounding box: 24×60×41 Å

pLDDT: mean 78.16, std 15.31, range [47.78, 95.25]

Foldseek 3Di:
DPDDPCVVDDPPPDDPVPPVVVVVQVVVVVVLVVVVVVVLVVQQVVVCVVVVDNPVSVVVVVVVVVVVVVLVVVCVVVVHDPGPVSSVVD